Protein AF-A0A3P1V4Q9-F1 (afdb_monomer_lite)

Foldseek 3Di:
DFAAWEKEQEDDQVVQQCVAPVRGDDDLVCCQCVVQPPPCQPPVVQWDWALDPPDDGDQQHKYFYDDPQWGFKIFGWHDKDFDDCPDVSVVVRTGMITGTRSVRIDTAPTHHQVNCVVLPNDGPDNDMDIGHCVSVVVVVCVRPVGHD

Sequence (148 aa):
MEELEIRILPMSEDEFCGYIEPDCITNIKDMQEIFFMQDLKLKRNGKFKIKESHFRTAVGSLILFQYRKHLIASAIYDKTFKIDENSDDYKNGYKEYYLFKPDTIRIFSPISEEEFQQIKEVKFQQAKHKIDYNKLEAVEKIIKNEKY

Organism: NCBI:txid285729

pLDDT: mean 84.21, std 11.31, range [43.94, 95.94]

Structure (mmCIF, N/CA/C/O backbone):
data_AF-A0A3P1V4Q9-F1
#
_entry.id   AF-A0A3P1V4Q9-F1
#
loop_
_atom_site.group_PDB
_atom_site.id
_atom_site.type_symbol
_atom_site.label_atom_id
_atom_site.label_alt_id
_atom_site.label_comp_id
_atom_site.label_asym_id
_atom_site.label_entity_id
_atom_site.label_seq_id
_atom_site.pdbx_PDB_ins_code
_atom_site.Cartn_x
_atom_site.Cartn_y
_atom_site.Cartn_z
_atom_site.occupancy
_atom_site.B_iso_or_equiv
_atom_site.auth_seq_id
_atom_site.auth_comp_id
_atom_site.auth_asym_id
_atom_site.auth_atom_id
_atom_site.pdbx_PDB_model_num
ATOM 1 N N . MET A 1 1 ? 0.279 -23.009 7.900 1.00 51.78 1 MET A N 1
ATOM 2 C CA . MET A 1 1 ? -0.435 -21.908 7.222 1.00 51.78 1 MET A CA 1
ATOM 3 C C . MET A 1 1 ? 0.059 -20.630 7.852 1.00 51.78 1 MET A C 1
ATOM 5 O O . MET A 1 1 ? 0.089 -20.579 9.073 1.00 51.78 1 MET A O 1
ATOM 9 N N . GLU A 1 2 ? 0.527 -19.668 7.061 1.00 62.91 2 GLU A N 1
ATOM 10 C CA . GLU A 1 2 ? 0.788 -18.332 7.603 1.00 62.91 2 GLU A CA 1
ATOM 11 C C . GLU A 1 2 ? -0.557 -17.701 7.977 1.00 62.91 2 GLU A C 1
ATOM 13 O O . GLU A 1 2 ? -1.527 -17.820 7.227 1.00 62.91 2 GLU A O 1
ATOM 18 N N . GLU A 1 3 ? -0.639 -17.103 9.162 1.00 77.19 3 GLU A N 1
ATOM 19 C CA . GLU A 1 3 ? -1.858 -16.442 9.621 1.00 77.19 3 GLU A CA 1
ATOM 20 C C . GLU A 1 3 ? -2.056 -15.129 8.865 1.00 77.19 3 GLU A C 1
ATOM 22 O O . GLU A 1 3 ? -1.114 -14.352 8.685 1.00 77.19 3 GLU A O 1
ATOM 27 N N . LEU A 1 4 ? -3.295 -14.886 8.429 1.00 86.62 4 LEU A N 1
ATOM 28 C CA . LEU A 1 4 ? -3.676 -13.603 7.856 1.00 86.62 4 LEU A CA 1
ATOM 29 C C . LEU A 1 4 ? -3.443 -12.493 8.881 1.00 86.62 4 LEU A C 1
ATOM 31 O O . LEU A 1 4 ? -3.581 -12.689 10.087 1.00 86.62 4 LEU A O 1
ATOM 35 N N . GLU A 1 5 ? -3.098 -11.313 8.388 1.00 88.81 5 GLU A N 1
ATOM 36 C CA . GLU A 1 5 ? -2.820 -10.150 9.218 1.00 88.81 5 GLU A CA 1
ATOM 37 C C . GLU A 1 5 ? -3.242 -8.869 8.502 1.00 88.81 5 GLU A C 1
ATOM 39 O O . GLU A 1 5 ? -3.520 -8.854 7.299 1.00 88.81 5 GLU A O 1
ATOM 44 N N . ILE A 1 6 ? -3.327 -7.786 9.266 1.00 90.44 6 ILE A N 1
ATOM 45 C CA . ILE A 1 6 ? -3.521 -6.443 8.730 1.00 90.44 6 ILE A CA 1
ATOM 46 C C . ILE A 1 6 ? -2.216 -5.684 8.968 1.00 90.44 6 ILE A C 1
ATOM 48 O O . ILE A 1 6 ? -1.686 -5.694 10.082 1.00 90.44 6 ILE A O 1
ATOM 52 N N . ARG A 1 7 ? -1.666 -5.039 7.940 1.00 90.06 7 ARG A N 1
ATOM 53 C CA . ARG A 1 7 ? -0.414 -4.279 8.059 1.00 90.06 7 ARG A CA 1
ATOM 54 C C . ARG A 1 7 ? -0.580 -2.844 7.626 1.00 90.06 7 ARG A C 1
ATOM 56 O O . ARG A 1 7 ? -1.253 -2.570 6.642 1.00 90.06 7 ARG A O 1
ATOM 63 N N . ILE A 1 8 ? 0.112 -1.954 8.325 1.00 89.50 8 ILE A N 1
ATOM 64 C CA . ILE A 1 8 ? 0.280 -0.570 7.893 1.00 89.50 8 ILE A CA 1
ATOM 65 C C . ILE A 1 8 ? 1.598 -0.463 7.125 1.00 89.50 8 ILE A C 1
ATOM 67 O O . ILE A 1 8 ? 2.661 -0.781 7.666 1.00 89.50 8 ILE A O 1
ATOM 71 N N . LEU A 1 9 ? 1.515 -0.034 5.866 1.00 89.38 9 LEU A N 1
ATOM 72 C CA . LEU A 1 9 ? 2.651 0.288 5.012 1.00 89.38 9 LEU A CA 1
ATOM 73 C C . LEU A 1 9 ? 2.834 1.814 4.990 1.00 89.38 9 LEU A C 1
ATOM 75 O O . LEU A 1 9 ? 2.046 2.501 4.334 1.00 89.38 9 LEU A O 1
ATOM 79 N N . PRO A 1 10 ? 3.833 2.358 5.708 1.00 87.31 10 PRO A N 1
ATOM 80 C CA . PRO A 1 10 ? 4.168 3.769 5.611 1.00 87.31 10 PRO A CA 1
ATOM 81 C C . PRO A 1 10 ? 4.779 4.074 4.245 1.00 87.31 10 PRO A C 1
ATOM 83 O O . PRO A 1 10 ? 5.657 3.356 3.777 1.00 87.31 10 PRO A O 1
ATOM 86 N N . MET A 1 11 ? 4.301 5.148 3.630 1.00 85.69 11 MET A N 1
ATOM 87 C CA . MET A 1 11 ? 4.825 5.727 2.399 1.00 85.69 11 MET A CA 1
ATOM 88 C C . MET A 1 11 ? 5.441 7.082 2.737 1.00 85.69 11 MET A C 1
ATOM 90 O O . MET A 1 11 ? 4.793 7.913 3.384 1.00 85.69 11 MET A O 1
ATOM 94 N N . SER A 1 12 ? 6.686 7.309 2.322 1.00 76.94 12 SER A N 1
ATOM 95 C CA . SER A 1 12 ? 7.350 8.606 2.488 1.00 76.94 12 SER A CA 1
ATOM 96 C C . SER A 1 12 ? 7.150 9.496 1.258 1.00 76.94 12 SER A C 1
ATOM 98 O O . SER A 1 12 ? 7.037 8.997 0.146 1.00 76.94 12 SER A O 1
ATOM 100 N N . GLU A 1 13 ? 7.099 10.818 1.429 1.00 72.62 13 GLU A N 1
ATOM 101 C CA . GLU A 1 13 ? 6.988 11.745 0.286 1.00 72.62 13 GLU A CA 1
ATOM 102 C C . GLU A 1 13 ? 8.217 11.628 -0.636 1.00 72.62 13 GLU A C 1
ATOM 104 O O . GLU A 1 13 ? 8.082 11.560 -1.858 1.00 72.62 13 GLU A O 1
ATOM 109 N N . ASP A 1 14 ? 9.400 11.485 -0.034 1.00 69.38 14 ASP A N 1
ATOM 110 C CA . ASP A 1 14 ? 10.686 11.370 -0.727 1.00 69.38 14 ASP A CA 1
ATOM 111 C C . ASP A 1 14 ? 10.787 10.116 -1.612 1.00 69.38 14 ASP A C 1
ATOM 113 O O . ASP A 1 14 ? 11.447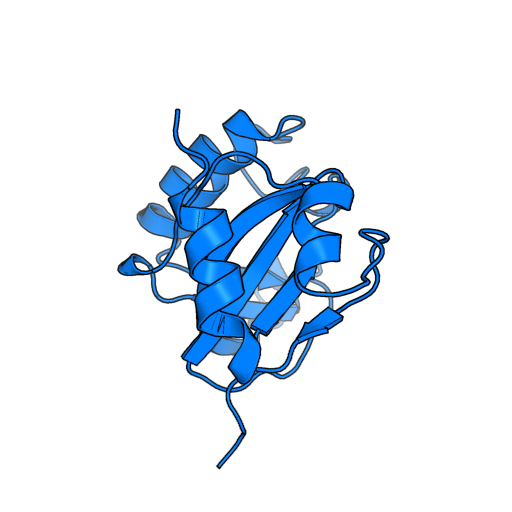 10.140 -2.649 1.00 69.38 14 ASP A O 1
ATOM 117 N N . GLU A 1 15 ? 10.131 9.010 -1.240 1.00 66.88 15 GLU A N 1
ATOM 118 C CA . GLU A 1 15 ? 10.098 7.798 -2.070 1.00 66.88 15 GLU A CA 1
ATOM 119 C C . GLU A 1 15 ? 9.188 7.934 -3.293 1.00 66.88 15 GLU A C 1
ATOM 121 O O . GLU A 1 15 ? 9.423 7.250 -4.291 1.00 66.88 15 GLU A O 1
ATOM 126 N N . PHE A 1 16 ? 8.168 8.793 -3.221 1.00 66.31 16 PHE A N 1
ATOM 127 C CA . PHE A 1 16 ? 7.200 8.998 -4.300 1.00 66.31 16 PHE A CA 1
ATOM 128 C C . PHE A 1 16 ? 7.598 10.116 -5.261 1.00 66.31 16 PHE A C 1
ATOM 130 O O . PHE A 1 16 ? 7.149 10.111 -6.408 1.00 66.31 16 PHE A O 1
ATOM 137 N N . CYS A 1 17 ? 8.487 11.017 -4.845 1.00 64.75 17 CYS A N 1
ATOM 138 C CA . CYS A 1 17 ? 9.139 11.943 -5.759 1.00 64.75 17 CYS A CA 1
ATOM 139 C C . CYS A 1 17 ? 10.069 11.189 -6.737 1.00 64.75 17 CYS A C 1
ATOM 141 O O . CYS A 1 17 ? 11.049 10.564 -6.333 1.00 64.75 17 CYS A O 1
ATOM 143 N N . GLY A 1 18 ? 9.745 11.218 -8.033 1.00 62.06 18 GLY A N 1
ATOM 144 C CA . GLY A 1 18 ? 10.421 10.474 -9.107 1.00 62.06 18 GLY A CA 1
ATOM 145 C C . GLY A 1 18 ? 9.851 9.073 -9.379 1.00 62.06 18 GLY A C 1
ATOM 146 O O . GLY A 1 18 ? 10.452 8.290 -10.116 1.00 62.06 18 GLY A O 1
ATOM 147 N N . TYR A 1 19 ? 8.711 8.723 -8.772 1.00 65.69 19 TYR A N 1
ATOM 148 C CA . TYR A 1 19 ? 8.069 7.411 -8.924 1.00 65.69 19 TYR A CA 1
ATOM 149 C C . TYR A 1 19 ? 6.845 7.411 -9.855 1.00 65.69 19 TYR A C 1
ATOM 151 O O . TYR A 1 19 ? 6.440 6.357 -10.363 1.00 65.69 19 TYR A O 1
ATOM 159 N N . ILE A 1 20 ? 6.259 8.588 -10.057 1.00 66.25 20 ILE A N 1
ATOM 160 C CA . ILE A 1 20 ? 4.957 8.850 -10.675 1.00 66.25 20 ILE A CA 1
ATOM 161 C C . ILE A 1 20 ? 5.032 10.137 -11.499 1.00 66.25 20 ILE A C 1
ATOM 163 O O . ILE A 1 20 ? 5.858 10.993 -11.214 1.00 66.25 20 ILE A O 1
ATOM 167 N N . GLU A 1 21 ? 4.153 10.284 -12.490 1.00 58.38 21 GLU A N 1
ATOM 168 C CA . GLU A 1 21 ? 3.956 11.546 -13.213 1.00 58.38 21 GLU A CA 1
ATOM 169 C C . GLU A 1 21 ? 2.639 12.208 -12.755 1.00 58.38 21 GLU A C 1
ATOM 171 O O . GLU A 1 21 ? 1.602 11.530 -12.776 1.00 58.38 21 GLU A O 1
ATOM 176 N N . PRO A 1 22 ? 2.629 13.506 -12.378 1.00 59.81 22 PRO A N 1
ATOM 177 C CA . PRO A 1 22 ? 3.783 14.409 -12.287 1.00 59.81 22 PRO A CA 1
ATOM 178 C C . PRO A 1 22 ? 4.747 14.017 -11.156 1.00 59.81 22 PRO A C 1
ATOM 180 O O . PRO A 1 22 ? 4.327 13.410 -10.174 1.00 59.81 22 PRO A O 1
ATOM 183 N N . ASP A 1 23 ? 6.020 14.405 -11.312 1.00 65.56 23 ASP A N 1
ATOM 184 C CA . ASP A 1 23 ? 7.183 13.899 -10.558 1.00 65.56 23 ASP A CA 1
ATOM 185 C C . ASP A 1 23 ? 7.029 13.863 -9.035 1.00 65.56 23 ASP A C 1
ATOM 187 O O . ASP A 1 23 ? 7.700 13.064 -8.395 1.00 65.56 23 ASP A O 1
ATOM 191 N N . CYS A 1 24 ? 6.167 14.686 -8.438 1.00 69.31 24 CYS A N 1
ATOM 192 C CA . CYS A 1 24 ? 5.886 14.655 -7.007 1.00 69.31 24 CYS A CA 1
ATOM 193 C C . CYS A 1 24 ? 4.392 14.864 -6.740 1.00 69.31 24 CYS A C 1
ATOM 195 O O . CYS A 1 24 ? 3.813 15.880 -7.130 1.00 69.31 24 CYS A O 1
ATOM 197 N N . ILE A 1 25 ? 3.792 13.951 -5.975 1.00 75.19 25 ILE A N 1
ATOM 198 C CA . ILE A 1 25 ? 2.477 14.146 -5.362 1.00 75.19 25 ILE A CA 1
ATOM 199 C C . ILE A 1 25 ? 2.671 14.552 -3.909 1.00 75.19 25 ILE A C 1
ATOM 201 O O . ILE A 1 25 ? 3.1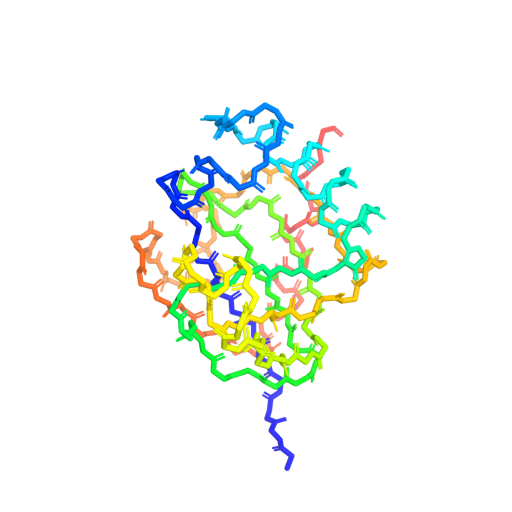66 13.776 -3.100 1.00 75.19 25 ILE A O 1
ATOM 205 N N . THR A 1 26 ? 2.214 15.746 -3.551 1.00 79.69 26 THR A N 1
ATOM 206 C CA . THR A 1 26 ? 2.401 16.297 -2.201 1.00 79.69 26 THR A CA 1
ATOM 207 C C . THR A 1 26 ? 1.128 16.281 -1.361 1.00 79.69 26 THR A C 1
ATOM 209 O O . THR A 1 26 ? 1.182 16.574 -0.171 1.00 79.69 26 THR A O 1
ATOM 212 N N . ASN A 1 27 ? -0.031 15.924 -1.921 1.00 88.00 27 ASN A N 1
ATOM 213 C CA . ASN A 1 27 ? -1.302 15.916 -1.195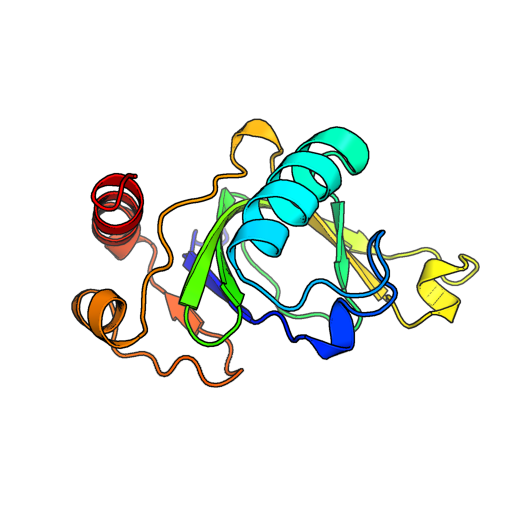 1.00 88.00 27 ASN A CA 1
ATOM 214 C C . ASN A 1 27 ? -2.002 14.549 -1.247 1.00 88.00 27 ASN A C 1
ATOM 216 O O . ASN A 1 27 ? -1.740 13.722 -2.118 1.00 88.00 27 ASN A O 1
ATOM 220 N N . ILE A 1 28 ? -2.882 14.310 -0.271 1.00 90.94 28 ILE A N 1
ATOM 221 C CA . ILE A 1 28 ? -3.561 13.020 -0.105 1.00 90.94 28 ILE A CA 1
ATOM 222 C C . ILE A 1 28 ? -4.518 12.732 -1.267 1.00 90.94 28 ILE A C 1
ATOM 224 O O . ILE A 1 28 ? -4.547 11.603 -1.748 1.00 90.94 28 ILE A O 1
ATOM 228 N N . LYS A 1 29 ? -5.260 13.738 -1.743 1.00 91.62 29 LYS A N 1
ATOM 229 C CA . LYS A 1 29 ? -6.245 13.564 -2.816 1.00 91.62 29 LYS A CA 1
ATOM 230 C C . LYS A 1 29 ? -5.587 13.058 -4.097 1.00 91.62 29 LYS A C 1
ATOM 232 O O . LYS A 1 29 ? -6.014 12.049 -4.647 1.00 91.62 29 LYS A O 1
ATOM 237 N N . ASP A 1 30 ? -4.509 13.701 -4.526 1.00 89.75 30 ASP A N 1
ATOM 238 C CA . ASP A 1 30 ? -3.762 13.284 -5.710 1.00 89.75 30 ASP A CA 1
ATOM 239 C C . ASP A 1 30 ? -3.126 11.907 -5.490 1.00 89.75 30 ASP A C 1
ATOM 241 O O . ASP A 1 30 ? -3.136 11.071 -6.390 1.00 89.75 30 ASP A O 1
ATOM 245 N N . MET A 1 31 ? -2.647 11.607 -4.277 1.00 90.81 31 MET A N 1
ATOM 246 C CA . MET A 1 31 ? -2.101 10.280 -3.967 1.00 90.81 31 MET A CA 1
ATOM 247 C C . MET A 1 31 ? -3.174 9.197 -4.135 1.00 90.81 31 MET A C 1
ATOM 249 O O . MET A 1 31 ? -2.921 8.126 -4.683 1.00 90.81 31 MET A O 1
ATOM 253 N N . GLN A 1 32 ? -4.400 9.484 -3.717 1.00 93.25 32 GLN A N 1
ATOM 254 C CA . GLN A 1 32 ? -5.537 8.590 -3.882 1.00 93.25 32 GLN A CA 1
ATOM 255 C C . GLN A 1 32 ? -5.971 8.462 -5.348 1.00 93.25 32 GLN A C 1
ATOM 257 O O . GLN A 1 32 ? -6.060 7.352 -5.874 1.00 93.25 32 GLN A O 1
ATOM 262 N N . GLU A 1 33 ? -6.237 9.576 -6.023 1.00 92.00 33 GLU A N 1
ATOM 263 C CA . GLU A 1 33 ? -6.819 9.58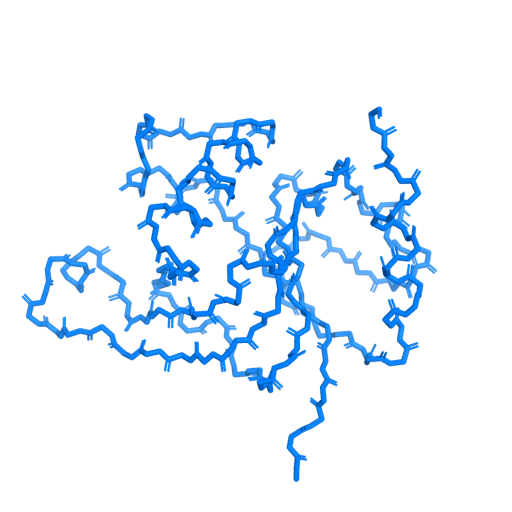0 -7.367 1.00 92.00 33 GLU A CA 1
ATOM 264 C C . GLU A 1 33 ? -5.793 9.221 -8.448 1.00 92.00 33 GLU A C 1
ATOM 266 O O . GLU A 1 33 ? -6.059 8.372 -9.299 1.00 92.00 33 GLU A O 1
ATOM 271 N N . ILE A 1 34 ? -4.606 9.822 -8.412 1.00 90.12 34 ILE A N 1
ATOM 272 C CA . ILE A 1 34 ? -3.574 9.626 -9.433 1.00 90.12 34 ILE A CA 1
ATOM 273 C C . ILE A 1 34 ? -2.784 8.356 -9.129 1.00 90.12 34 ILE A C 1
ATOM 275 O O . ILE A 1 34 ? -2.728 7.455 -9.966 1.00 90.12 34 ILE A O 1
ATOM 279 N N . PHE A 1 35 ? -2.201 8.232 -7.934 1.00 90.81 35 PHE A N 1
ATOM 280 C CA . PHE A 1 35 ? -1.350 7.077 -7.657 1.00 90.81 35 PHE A CA 1
ATOM 281 C C . PHE A 1 35 ? -2.157 5.796 -7.424 1.00 90.81 35 PHE A C 1
ATOM 283 O O . PHE A 1 35 ? -1.986 4.839 -8.174 1.00 90.81 35 PHE A O 1
ATOM 290 N N . PHE A 1 36 ? -3.055 5.736 -6.437 1.00 93.31 36 PHE A N 1
ATOM 291 C CA . PHE A 1 36 ? -3.754 4.477 -6.144 1.00 93.31 36 PHE A CA 1
ATOM 292 C C . PHE A 1 36 ? -4.718 4.059 -7.254 1.00 93.31 36 PHE A C 1
ATOM 294 O O . PHE A 1 36 ? -4.718 2.892 -7.660 1.00 93.31 36 PHE A O 1
ATOM 301 N N . MET A 1 37 ? -5.538 4.989 -7.748 1.00 93.31 37 MET A N 1
ATOM 302 C CA . MET A 1 37 ? -6.613 4.650 -8.680 1.00 93.31 37 MET A CA 1
ATOM 303 C C . MET A 1 37 ? -6.168 4.624 -10.140 1.00 93.31 37 MET A C 1
ATOM 305 O O . MET A 1 37 ? -6.540 3.687 -10.841 1.00 93.31 37 MET A O 1
ATOM 309 N N . GLN A 1 38 ? -5.381 5.589 -10.620 1.00 91.81 38 GLN A N 1
ATOM 310 C CA . GLN A 1 38 ? -4.952 5.592 -12.024 1.00 91.81 38 GLN A CA 1
ATOM 311 C C . GLN A 1 38 ? -3.674 4.778 -12.243 1.00 91.81 38 GLN A C 1
ATOM 313 O O . GLN A 1 38 ? -3.620 3.962 -13.162 1.00 91.81 38 GLN A O 1
ATOM 318 N N . ASP A 1 39 ? -2.646 4.962 -11.417 1.00 90.56 39 ASP A N 1
ATOM 319 C CA . ASP A 1 39 ? -1.349 4.332 -11.653 1.00 90.56 39 ASP A CA 1
ATOM 320 C C . ASP A 1 39 ? -1.290 2.896 -11.113 1.00 90.56 39 ASP A C 1
ATOM 322 O O . ASP A 1 39 ? -1.249 1.938 -11.885 1.00 90.56 39 ASP A O 1
ATOM 326 N N . LEU A 1 40 ? -1.354 2.713 -9.795 1.00 92.75 40 LEU A N 1
ATOM 327 C CA . LEU A 1 40 ? -1.196 1.415 -9.149 1.00 92.75 40 LEU A CA 1
ATOM 328 C C . LEU A 1 40 ? -2.273 0.423 -9.595 1.00 92.75 40 LEU A C 1
ATOM 330 O O . LEU A 1 40 ? -1.946 -0.709 -9.953 1.00 92.75 40 LEU A O 1
ATOM 334 N N . LYS A 1 41 ? -3.546 0.834 -9.601 1.00 93.94 41 LYS A N 1
ATOM 335 C CA . LYS A 1 41 ? -4.664 -0.038 -9.977 1.00 93.94 41 LYS A CA 1
ATOM 336 C C . LYS A 1 41 ? -4.751 -0.298 -11.479 1.00 93.94 41 LYS A C 1
ATOM 338 O O . LYS A 1 41 ? -4.806 -1.464 -11.860 1.00 93.94 41 LYS A O 1
ATOM 343 N N . LEU A 1 42 ? -4.773 0.740 -12.321 1.00 91.38 42 LEU A N 1
ATOM 344 C CA . LEU A 1 42 ? -5.043 0.573 -13.758 1.00 91.38 42 LEU A CA 1
ATOM 345 C C . LEU A 1 42 ? -3.769 0.361 -14.583 1.00 91.38 42 LEU A C 1
ATOM 347 O O . LEU A 1 42 ? -3.705 -0.598 -15.346 1.00 91.38 42 LEU A O 1
ATOM 351 N N . LYS A 1 43 ? -2.750 1.220 -14.438 1.00 90.75 43 LYS A N 1
ATOM 352 C CA . LYS A 1 43 ? -1.532 1.146 -15.269 1.00 90.75 43 LYS A CA 1
ATOM 353 C C . LYS A 1 43 ? -0.604 0.005 -14.851 1.00 90.75 43 LYS A C 1
ATOM 355 O O . LYS A 1 43 ? -0.123 -0.752 -15.690 1.00 90.75 43 LYS A O 1
ATOM 360 N N . ARG A 1 44 ? -0.346 -0.133 -13.549 1.00 90.00 44 ARG A N 1
ATOM 361 C CA . ARG A 1 44 ? 0.623 -1.099 -12.995 1.00 90.00 44 ARG A CA 1
ATOM 362 C C . ARG A 1 44 ? 0.013 -2.441 -12.632 1.00 90.00 44 ARG A C 1
ATOM 364 O O . ARG A 1 44 ? 0.756 -3.363 -12.291 1.00 90.00 44 ARG A O 1
ATOM 371 N N . ASN A 1 45 ? -1.312 -2.554 -12.694 1.00 93.81 45 ASN A N 1
ATOM 372 C CA . ASN A 1 45 ? -2.053 -3.763 -12.354 1.00 93.81 45 ASN A CA 1
ATOM 373 C C . ASN A 1 45 ? -1.634 -4.333 -10.983 1.00 93.81 45 ASN A C 1
ATOM 375 O O . ASN A 1 45 ? -1.304 -5.512 -10.852 1.00 93.81 45 ASN A O 1
ATOM 379 N N . GLY A 1 46 ? -1.571 -3.458 -9.976 1.00 93.06 46 GLY A N 1
ATOM 380 C CA . GLY A 1 46 ? -1.255 -3.783 -8.587 1.00 93.06 46 GLY A CA 1
ATOM 381 C C . GLY A 1 46 ? 0.231 -3.910 -8.246 1.00 93.06 46 GLY A C 1
ATOM 382 O O . GLY A 1 46 ? 0.545 -4.230 -7.102 1.00 93.06 46 GLY A O 1
ATOM 383 N N . LYS A 1 47 ? 1.153 -3.681 -9.192 1.00 92.50 47 LYS A N 1
ATOM 384 C CA . LYS A 1 47 ? 2.603 -3.767 -8.945 1.00 92.50 47 LYS A CA 1
ATOM 385 C C . LYS A 1 47 ? 3.132 -2.504 -8.262 1.00 92.50 47 LYS A C 1
ATOM 387 O O . LYS A 1 47 ? 3.326 -1.471 -8.903 1.00 92.50 47 LYS A O 1
ATOM 392 N N . PHE A 1 48 ? 3.418 -2.618 -6.974 1.00 90.50 48 PHE A N 1
A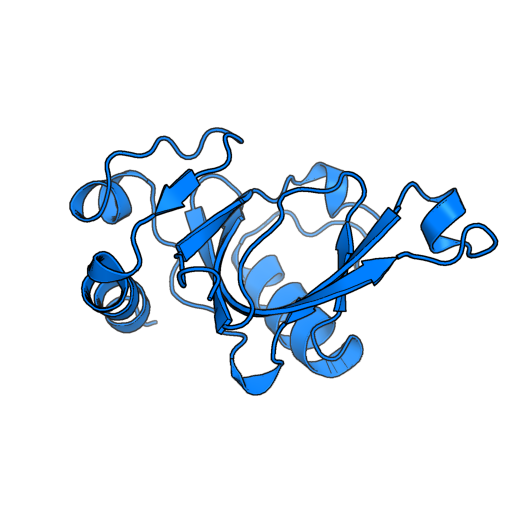TOM 393 C CA . PHE A 1 48 ? 4.014 -1.577 -6.144 1.00 90.50 48 PHE A CA 1
ATOM 394 C C . PHE A 1 48 ? 5.518 -1.835 -5.982 1.00 90.50 48 PHE A C 1
ATOM 396 O O . PHE A 1 48 ? 5.907 -2.932 -5.590 1.00 90.50 48 PHE A O 1
ATOM 403 N N . LYS A 1 49 ? 6.371 -0.850 -6.288 1.00 87.88 49 LYS A N 1
ATOM 404 C CA . LYS A 1 49 ? 7.843 -0.976 -6.245 1.00 87.88 49 LYS A CA 1
ATOM 405 C C . LYS A 1 49 ? 8.376 -0.576 -4.879 1.00 87.88 49 LYS A C 1
ATOM 407 O O . LYS A 1 49 ? 7.876 0.366 -4.278 1.00 87.88 49 LYS A O 1
ATOM 412 N N . ILE A 1 50 ? 9.394 -1.293 -4.417 1.00 85.06 50 ILE A N 1
ATOM 413 C CA . ILE A 1 50 ? 9.912 -1.187 -3.056 1.00 85.06 50 ILE A CA 1
ATOM 414 C C . ILE A 1 50 ? 11.435 -1.143 -3.074 1.00 85.06 50 ILE A C 1
ATOM 416 O O . ILE A 1 50 ? 12.074 -2.003 -3.686 1.00 85.06 50 ILE A O 1
ATOM 420 N N . LYS A 1 51 ? 12.007 -0.138 -2.403 1.00 81.25 51 LYS A N 1
ATOM 421 C CA . LYS A 1 51 ? 13.461 0.040 -2.264 1.00 81.25 51 LYS A CA 1
ATOM 422 C C . LYS A 1 51 ? 14.047 -0.825 -1.151 1.00 81.25 51 LYS A C 1
ATOM 424 O O . LYS A 1 51 ? 15.088 -1.444 -1.340 1.00 81.25 51 LYS A O 1
ATOM 429 N N . GLU A 1 52 ? 13.340 -0.962 -0.034 1.00 72.94 52 GLU A N 1
ATOM 430 C CA . GLU A 1 52 ? 13.756 -1.804 1.089 1.00 72.94 52 GLU A CA 1
ATOM 431 C C . GLU A 1 52 ? 12.688 -2.845 1.392 1.00 72.94 52 GLU A C 1
ATOM 433 O O . GLU A 1 52 ? 11.528 -2.488 1.531 1.00 72.94 52 GLU A O 1
ATOM 438 N N . SER A 1 53 ? 13.047 -4.126 1.537 1.00 65.19 53 SER A N 1
ATOM 439 C CA . SER A 1 53 ? 12.058 -5.175 1.834 1.00 65.19 53 SER A CA 1
ATOM 440 C C . SER A 1 53 ? 11.274 -4.821 3.106 1.00 65.19 53 SER A C 1
ATOM 442 O O . SER A 1 53 ? 11.781 -4.904 4.231 1.00 65.19 53 SER A O 1
ATOM 444 N N . HIS A 1 54 ? 10.039 -4.335 2.938 1.00 62.75 54 HIS A N 1
ATOM 445 C CA . HIS A 1 54 ? 9.335 -3.692 4.040 1.00 62.75 54 HIS A CA 1
ATOM 446 C C . HIS A 1 54 ? 8.781 -4.731 5.020 1.00 62.75 54 HIS A C 1
ATOM 448 O O . HIS A 1 54 ? 8.753 -4.440 6.216 1.00 62.75 54 HIS A O 1
ATOM 454 N N . PHE A 1 55 ? 8.406 -5.936 4.571 1.00 66.62 55 PHE A N 1
ATOM 455 C CA . PHE A 1 55 ? 7.973 -7.055 5.414 1.00 66.62 55 PHE A CA 1
ATOM 456 C C . PHE A 1 55 ? 7.617 -8.317 4.608 1.00 66.62 55 PHE A C 1
ATOM 458 O O . PHE A 1 55 ? 7.139 -8.239 3.482 1.00 66.62 55 PHE A O 1
ATOM 465 N N . ARG A 1 56 ? 7.725 -9.490 5.247 1.00 72.06 56 ARG A N 1
ATOM 466 C CA . ARG A 1 56 ? 7.039 -10.717 4.808 1.00 72.06 56 ARG A CA 1
ATOM 467 C C . ARG A 1 56 ? 5.639 -10.733 5.417 1.00 72.06 56 ARG A C 1
ATOM 469 O O . ARG A 1 56 ? 5.524 -10.620 6.638 1.00 72.06 56 ARG A O 1
ATOM 476 N N . THR A 1 57 ? 4.608 -10.816 4.582 1.00 81.25 57 THR A N 1
ATOM 477 C CA . THR A 1 57 ? 3.198 -10.902 4.992 1.00 81.25 57 THR A CA 1
ATOM 478 C C . THR A 1 57 ? 2.530 -12.064 4.273 1.00 81.25 57 THR A C 1
ATOM 480 O O . THR A 1 57 ? 2.893 -12.375 3.136 1.00 81.25 57 THR A O 1
ATOM 483 N N . ALA A 1 58 ? 1.548 -12.681 4.925 1.00 87.88 58 ALA A N 1
ATOM 484 C CA . ALA A 1 58 ? 0.795 -13.781 4.340 1.00 87.88 58 ALA A CA 1
ATOM 485 C C . ALA A 1 58 ? -0.024 -13.315 3.125 1.00 87.88 58 ALA A C 1
ATOM 487 O O . ALA A 1 58 ? -0.627 -12.235 3.145 1.00 87.88 58 ALA A O 1
ATOM 488 N N . VAL A 1 59 ? -0.101 -14.144 2.085 1.00 91.62 59 VAL A N 1
ATOM 489 C CA . VAL A 1 59 ? -1.017 -13.939 0.949 1.00 91.62 59 VAL A CA 1
ATOM 490 C C . VAL A 1 59 ? -2.453 -13.808 1.459 1.00 91.62 59 V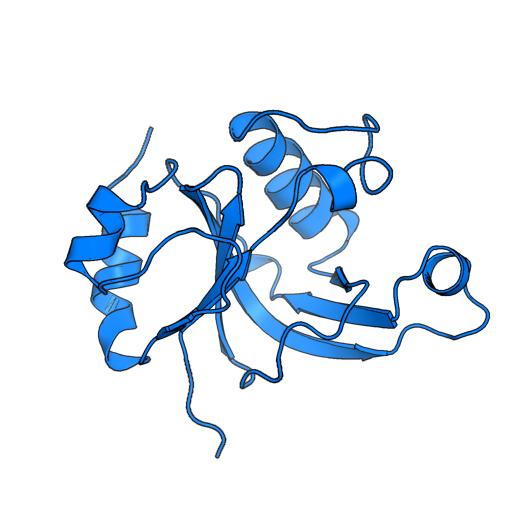AL A C 1
ATOM 492 O O . VAL A 1 59 ? -2.900 -14.618 2.265 1.00 91.62 59 VAL A O 1
ATOM 495 N N . GLY A 1 60 ? -3.181 -12.791 0.997 1.00 92.19 60 GLY A N 1
ATOM 496 C CA . GLY A 1 60 ? -4.532 -12.473 1.471 1.00 92.19 60 GLY A CA 1
ATOM 497 C C . GLY A 1 60 ? -4.586 -11.458 2.617 1.00 92.19 60 GLY A C 1
ATOM 498 O O . GLY A 1 60 ? -5.679 -11.039 2.995 1.00 92.19 60 GLY A O 1
ATOM 499 N N . SER A 1 61 ? -3.437 -11.035 3.156 1.00 92.69 61 SER A N 1
ATOM 500 C CA . SER A 1 61 ? -3.373 -9.998 4.194 1.00 92.69 61 SER A CA 1
ATOM 501 C C . SER A 1 61 ? -3.885 -8.652 3.679 1.00 92.69 61 SER A C 1
ATOM 503 O O . SER A 1 61 ? -3.660 -8.292 2.518 1.00 92.69 61 SER A O 1
ATOM 505 N N . LEU A 1 62 ? -4.536 -7.889 4.558 1.00 94.00 62 LEU A N 1
ATOM 506 C CA . LEU A 1 62 ? -4.982 -6.529 4.259 1.00 94.00 62 LEU A CA 1
ATOM 507 C C . LEU A 1 62 ? -3.836 -5.554 4.517 1.00 94.00 62 LEU A C 1
ATOM 509 O O . LEU A 1 62 ? -3.320 -5.469 5.630 1.00 94.00 62 LEU A O 1
ATOM 513 N N . ILE A 1 63 ? -3.466 -4.782 3.505 1.00 93.81 63 ILE A N 1
ATOM 514 C CA . ILE A 1 63 ? -2.480 -3.714 3.631 1.00 93.81 63 ILE A CA 1
ATOM 515 C C . ILE A 1 63 ? -3.208 -2.378 3.651 1.00 93.81 63 ILE A C 1
ATOM 517 O O . ILE A 1 63 ? -4.030 -2.103 2.780 1.00 93.81 63 ILE A O 1
ATOM 521 N N . LEU A 1 64 ? -2.904 -1.567 4.658 1.00 94.12 64 LEU A N 1
ATOM 522 C CA . LEU A 1 64 ? -3.348 -0.192 4.834 1.00 94.12 64 LEU A CA 1
ATOM 523 C C . LEU A 1 64 ? -2.177 0.724 4.492 1.00 94.12 64 LEU A C 1
ATOM 525 O O . LEU A 1 64 ? -1.088 0.569 5.043 1.00 94.12 64 LEU A O 1
ATOM 529 N N . PHE A 1 65 ? -2.387 1.671 3.591 1.00 92.62 65 PHE A N 1
ATOM 530 C CA . PHE A 1 65 ? -1.341 2.586 3.151 1.00 92.62 65 PHE A CA 1
ATOM 531 C C . PHE A 1 65 ? -1.397 3.866 3.974 1.00 92.62 65 PHE A C 1
ATOM 533 O O . PHE A 1 65 ? -2.422 4.553 3.983 1.00 92.62 65 PHE A O 1
ATOM 540 N N . GLN A 1 66 ? -0.297 4.175 4.660 1.00 91.31 66 GLN A N 1
ATOM 541 C CA . GLN A 1 66 ? -0.162 5.382 5.463 1.00 91.31 66 GLN A CA 1
ATOM 542 C C . GLN A 1 66 ? 0.613 6.447 4.687 1.00 91.31 66 GLN A C 1
ATOM 544 O O . GLN A 1 66 ? 1.755 6.222 4.298 1.00 91.31 66 GLN A O 1
ATOM 549 N N . TYR A 1 67 ? 0.032 7.636 4.555 1.00 89.81 67 TYR A N 1
ATOM 550 C CA . TYR A 1 67 ? 0.659 8.807 3.953 1.00 89.81 67 TYR A CA 1
ATOM 551 C C . TYR A 1 67 ? 0.319 10.057 4.766 1.00 89.81 67 TYR A C 1
ATOM 553 O O . TYR A 1 67 ? -0.821 10.228 5.190 1.00 89.81 67 TYR A O 1
ATOM 561 N N . ARG A 1 68 ? 1.306 10.924 5.035 1.00 88.00 68 ARG A N 1
ATOM 562 C CA . ARG A 1 68 ? 1.129 12.165 5.824 1.00 88.00 68 ARG A CA 1
ATOM 563 C C . ARG A 1 68 ? 0.336 11.974 7.131 1.00 88.00 68 ARG A C 1
ATOM 565 O O . ARG A 1 68 ? -0.550 12.763 7.443 1.00 88.00 68 ARG A O 1
ATOM 572 N N . LYS A 1 69 ? 0.663 10.925 7.896 1.00 88.31 69 LYS A N 1
ATOM 573 C CA . LYS A 1 69 ? -0.016 10.535 9.153 1.00 88.31 69 LYS A CA 1
ATOM 574 C C . LYS A 1 69 ? -1.517 10.234 9.007 1.00 88.31 69 LYS A C 1
ATOM 576 O O . LYS A 1 69 ? -2.267 10.401 9.960 1.00 88.31 69 LYS A O 1
ATOM 581 N N . HIS A 1 70 ? -1.943 9.790 7.831 1.00 91.75 70 HIS A N 1
ATOM 582 C CA . HIS A 1 70 ? -3.292 9.291 7.600 1.00 91.75 70 HIS A CA 1
ATOM 583 C C . HIS A 1 70 ? -3.223 7.933 6.916 1.00 91.75 70 HIS A C 1
ATOM 585 O O . HIS A 1 70 ? -2.305 7.684 6.134 1.00 91.75 70 HIS A O 1
ATOM 591 N N . LEU A 1 71 ? -4.202 7.072 7.164 1.00 93.12 71 LEU A N 1
ATOM 592 C CA . LEU A 1 71 ? -4.474 5.939 6.288 1.00 93.12 71 LEU A CA 1
ATOM 593 C C . LEU A 1 71 ? -5.333 6.435 5.133 1.00 93.12 71 LEU A C 1
ATOM 595 O O . LEU A 1 71 ? -6.348 7.085 5.360 1.00 93.12 71 LEU A O 1
ATOM 599 N N . ILE A 1 72 ? -4.916 6.149 3.904 1.00 94.06 72 ILE A N 1
ATOM 600 C CA . ILE A 1 72 ? -5.526 6.762 2.713 1.00 94.06 72 ILE A CA 1
ATOM 601 C C . ILE A 1 72 ? -6.008 5.740 1.684 1.00 94.06 72 ILE A C 1
ATOM 603 O O . ILE A 1 72 ? -6.798 6.061 0.798 1.00 94.06 72 ILE A O 1
ATOM 607 N N . ALA A 1 73 ? -5.524 4.506 1.767 1.00 95.44 73 ALA A N 1
ATOM 608 C CA . ALA A 1 73 ? -5.908 3.447 0.853 1.00 95.44 73 ALA A CA 1
ATOM 609 C C . ALA A 1 73 ? -5.722 2.077 1.499 1.00 95.44 73 ALA A C 1
ATOM 611 O O . ALA A 1 73 ? -5.051 1.931 2.527 1.00 95.44 73 ALA A O 1
ATOM 612 N N . SER A 1 74 ? -6.297 1.056 0.872 1.00 95.94 74 SER A N 1
ATOM 613 C CA . SER A 1 74 ? -6.084 -0.337 1.237 1.00 95.94 74 SER A CA 1
ATOM 614 C C . SER A 1 74 ? -6.065 -1.257 0.025 1.00 95.94 74 SER A C 1
ATOM 616 O O . SER A 1 74 ? -6.589 -0.922 -1.040 1.00 95.94 74 SER A O 1
ATOM 618 N N . ALA A 1 75 ? -5.428 -2.418 0.183 1.00 95.69 75 ALA A N 1
ATOM 619 C CA . ALA A 1 75 ? -5.415 -3.477 -0.817 1.00 95.69 75 ALA A CA 1
ATOM 620 C C . ALA A 1 75 ? -5.134 -4.845 -0.184 1.00 95.69 75 ALA A C 1
ATOM 622 O O . ALA A 1 75 ? -4.530 -4.938 0.885 1.00 95.69 75 ALA A O 1
ATOM 623 N N . ILE A 1 76 ? -5.530 -5.917 -0.869 1.00 95.31 76 ILE A N 1
ATOM 624 C CA . ILE A 1 76 ? -5.170 -7.283 -0.492 1.00 95.31 76 ILE A CA 1
ATOM 625 C C . ILE A 1 76 ? -3.842 -7.656 -1.145 1.00 95.31 76 ILE A C 1
ATOM 627 O O . ILE A 1 76 ? -3.692 -7.589 -2.369 1.00 95.31 76 ILE A O 1
ATOM 631 N N . TYR A 1 77 ? -2.888 -8.068 -0.316 1.00 94.50 77 TYR A N 1
ATOM 632 C CA . TYR A 1 77 ? -1.586 -8.554 -0.755 1.00 94.50 77 TYR A CA 1
ATOM 633 C C . TYR A 1 77 ? -1.700 -9.933 -1.417 1.00 94.50 77 TYR A C 1
ATOM 635 O O . TYR A 1 77 ? -2.354 -10.835 -0.890 1.00 94.50 77 TYR A O 1
ATOM 643 N N . ASP A 1 78 ? -1.049 -10.093 -2.569 1.00 93.88 78 ASP A N 1
ATOM 644 C CA . ASP A 1 78 ? -1.030 -11.336 -3.344 1.00 93.88 78 ASP A CA 1
ATOM 645 C C . ASP A 1 78 ? 0.332 -12.033 -3.277 1.00 93.88 78 ASP A C 1
ATOM 647 O O . ASP A 1 78 ? 0.404 -13.211 -2.949 1.00 93.88 78 ASP A O 1
ATOM 651 N N . LYS A 1 79 ? 1.426 -11.325 -3.581 1.00 91.69 79 LYS A N 1
ATOM 652 C CA . LYS A 1 79 ? 2.782 -11.902 -3.601 1.00 91.69 79 LYS A CA 1
ATOM 653 C C . LYS A 1 79 ? 3.869 -10.842 -3.715 1.00 91.69 79 LYS A C 1
ATOM 655 O O . LYS A 1 79 ? 3.593 -9.704 -4.077 1.00 91.69 79 LYS A O 1
ATOM 660 N N . THR A 1 80 ? 5.114 -11.265 -3.519 1.00 90.81 80 THR A N 1
ATOM 661 C CA . THR A 1 80 ? 6.312 -10.456 -3.769 1.00 90.81 80 THR A CA 1
ATOM 662 C C . THR A 1 80 ? 7.137 -11.052 -4.900 1.00 90.81 80 THR A C 1
ATOM 664 O O . THR A 1 80 ? 7.292 -12.269 -4.997 1.00 90.81 80 THR A O 1
ATOM 667 N N . PHE A 1 81 ? 7.701 -10.184 -5.734 1.00 89.06 81 PHE A N 1
ATOM 668 C CA . PHE A 1 81 ? 8.675 -10.539 -6.759 1.00 89.06 81 PHE A CA 1
ATOM 669 C C . PHE A 1 81 ? 9.973 -9.783 -6.538 1.00 89.06 81 PHE A C 1
ATOM 671 O O . PHE A 1 81 ? 9.949 -8.608 -6.182 1.00 89.06 81 PHE A O 1
ATOM 678 N N . LYS A 1 82 ? 11.102 -10.428 -6.823 1.00 89.44 82 LYS A N 1
ATOM 679 C CA . LYS A 1 82 ? 12.378 -9.722 -6.932 1.00 89.44 82 LYS A CA 1
ATOM 680 C C . LYS A 1 82 ? 12.449 -8.980 -8.260 1.00 89.44 82 LYS A C 1
ATOM 682 O O . LYS A 1 82 ? 11.958 -9.473 -9.277 1.00 89.44 82 LYS A O 1
ATOM 687 N N . ILE A 1 83 ? 13.059 -7.806 -8.227 1.00 88.56 83 ILE A N 1
ATOM 688 C CA . ILE A 1 83 ? 13.376 -7.024 -9.418 1.00 88.56 83 ILE A CA 1
ATOM 689 C C . ILE A 1 83 ? 14.650 -7.595 -10.043 1.00 88.56 83 ILE A C 1
ATOM 691 O O . ILE A 1 83 ? 15.564 -7.992 -9.325 1.00 88.56 83 ILE A O 1
ATOM 695 N N . ASP A 1 84 ? 14.695 -7.658 -11.375 1.00 89.88 84 ASP A N 1
ATOM 696 C CA . ASP A 1 84 ? 15.900 -8.043 -12.114 1.00 89.88 84 ASP A CA 1
ATOM 697 C C . ASP A 1 84 ? 17.026 -7.042 -11.833 1.00 89.88 84 ASP A C 1
ATOM 699 O O . ASP A 1 84 ? 16.853 -5.838 -12.039 1.00 89.88 84 ASP A O 1
ATOM 703 N N . GLU A 1 85 ? 18.179 -7.546 -11.396 1.00 90.00 85 GLU A N 1
ATOM 704 C CA . GLU A 1 85 ? 19.355 -6.750 -11.039 1.00 90.00 85 GLU A CA 1
ATOM 705 C C . GLU A 1 85 ? 19.899 -5.912 -12.208 1.00 90.00 85 GLU A C 1
ATOM 707 O O . GLU A 1 85 ? 20.561 -4.898 -11.989 1.00 90.00 85 GLU A O 1
ATOM 712 N N . ASN A 1 86 ? 19.578 -6.284 -13.451 1.00 92.06 86 ASN A N 1
ATOM 713 C CA . ASN A 1 86 ? 19.987 -5.544 -14.647 1.00 92.06 86 ASN A CA 1
ATOM 714 C C . ASN A 1 86 ? 18.996 -4.445 -15.065 1.00 92.06 86 ASN A C 1
ATOM 716 O O . ASN A 1 86 ? 19.306 -3.641 -15.950 1.00 92.06 86 ASN A O 1
ATOM 720 N N . SER A 1 87 ? 17.807 -4.401 -14.459 1.00 89.00 87 SER A N 1
ATOM 721 C CA . SER A 1 87 ? 16.765 -3.434 -14.813 1.00 89.00 87 SER A CA 1
ATOM 722 C C . SER A 1 87 ? 17.083 -2.020 -14.323 1.00 89.00 87 SER A C 1
ATOM 724 O O . SER A 1 87 ? 17.783 -1.821 -13.328 1.00 89.00 87 SER A O 1
ATOM 726 N N . ASP A 1 88 ? 16.514 -1.015 -14.989 1.00 86.88 88 ASP A N 1
ATOM 727 C CA . ASP A 1 88 ? 16.654 0.380 -14.556 1.00 86.88 88 ASP A CA 1
ATOM 728 C C . ASP A 1 88 ? 15.998 0.627 -13.192 1.00 86.88 88 ASP A C 1
ATOM 730 O O . ASP A 1 88 ? 16.500 1.412 -12.393 1.00 86.88 88 ASP A O 1
ATOM 734 N N . ASP A 1 89 ? 14.944 -0.122 -12.867 1.00 86.25 89 ASP A N 1
ATOM 735 C CA . ASP A 1 89 ? 14.333 -0.101 -11.539 1.00 86.25 89 ASP A CA 1
ATOM 736 C C . ASP A 1 89 ? 15.323 -0.519 -10.446 1.00 86.25 89 ASP A C 1
ATOM 738 O O . ASP A 1 89 ? 15.404 0.134 -9.404 1.00 86.25 89 ASP A O 1
ATOM 742 N N . TYR A 1 90 ? 16.140 -1.543 -10.702 1.00 87.00 90 TYR A N 1
ATOM 743 C CA . TYR A 1 90 ? 17.177 -1.955 -9.760 1.00 87.00 90 TYR A CA 1
ATOM 744 C C . TYR A 1 90 ? 18.291 -0.920 -9.610 1.00 87.00 90 TYR A C 1
ATOM 746 O O . TYR A 1 90 ? 18.744 -0.660 -8.490 1.00 87.00 90 TYR A O 1
ATOM 754 N N . LYS A 1 91 ? 18.693 -0.276 -10.713 1.00 85.75 91 LYS A N 1
ATOM 755 C CA . LYS A 1 91 ? 19.662 0.836 -10.698 1.00 85.75 91 LYS A CA 1
ATOM 756 C C . LYS A 1 91 ? 19.136 2.045 -9.919 1.00 85.75 91 LYS A C 1
ATOM 758 O O . LYS A 1 91 ? 19.910 2.702 -9.232 1.00 85.75 91 LYS A O 1
ATOM 763 N N . ASN A 1 92 ? 17.823 2.275 -9.948 1.00 83.06 92 ASN A N 1
ATOM 764 C CA . ASN A 1 92 ? 17.127 3.308 -9.173 1.00 83.06 92 ASN A CA 1
ATOM 765 C C . ASN A 1 92 ? 16.865 2.909 -7.705 1.00 83.06 92 ASN A C 1
ATOM 767 O O . ASN A 1 92 ? 16.154 3.606 -6.976 1.00 83.06 92 ASN A O 1
ATOM 771 N N . GLY A 1 93 ? 17.441 1.790 -7.256 1.00 85.56 93 GLY A N 1
ATOM 772 C CA . GLY A 1 93 ? 17.417 1.343 -5.867 1.00 85.56 93 GLY A CA 1
ATOM 773 C C . GLY A 1 93 ? 16.239 0.442 -5.500 1.00 85.56 93 GLY A C 1
ATOM 774 O O . GLY A 1 93 ? 16.187 -0.019 -4.363 1.00 85.56 93 GLY A O 1
ATOM 775 N N . TYR A 1 94 ? 15.319 0.143 -6.421 1.00 86.44 94 TYR A N 1
ATOM 776 C CA . TYR A 1 94 ? 14.210 -0.771 -6.145 1.00 86.44 94 TYR A CA 1
ATOM 777 C C . TYR A 1 94 ? 14.692 -2.226 -6.131 1.00 86.44 94 TYR A C 1
ATOM 779 O O . TYR A 1 94 ? 15.425 -2.667 -7.012 1.00 86.44 94 TYR A O 1
ATOM 787 N N . LYS A 1 95 ? 14.261 -3.007 -5.141 1.00 87.25 95 LYS A N 1
ATOM 788 C CA . LYS A 1 95 ? 14.672 -4.410 -4.973 1.00 87.25 95 LYS A CA 1
ATOM 789 C C . LYS A 1 95 ? 13.539 -5.396 -5.211 1.00 87.25 95 LYS A C 1
ATOM 791 O O . LYS A 1 95 ? 13.780 -6.494 -5.713 1.00 87.25 95 LYS A O 1
ATOM 796 N N . GLU A 1 96 ? 12.311 -5.015 -4.872 1.00 89.62 96 GLU A N 1
ATOM 797 C CA . GLU A 1 96 ? 11.153 -5.909 -4.912 1.00 89.62 96 GLU A CA 1
ATOM 798 C C . GLU A 1 96 ? 9.899 -5.202 -5.447 1.00 89.62 96 GLU A C 1
ATOM 800 O O . GLU A 1 96 ? 9.763 -3.978 -5.365 1.00 89.62 96 GLU A O 1
ATOM 805 N N . TYR A 1 97 ? 8.960 -5.992 -5.971 1.00 89.69 97 TYR A N 1
ATOM 806 C CA . TYR A 1 97 ? 7.580 -5.581 -6.201 1.00 89.69 97 TYR A CA 1
ATOM 807 C C . TYR A 1 97 ? 6.654 -6.318 -5.247 1.00 89.69 97 TYR A C 1
ATOM 809 O O . TYR A 1 97 ? 6.654 -7.550 -5.241 1.00 89.69 97 TYR A O 1
ATOM 817 N N . TYR A 1 98 ? 5.805 -5.591 -4.524 1.00 91.75 98 TYR A N 1
ATOM 818 C CA . TYR A 1 98 ? 4.593 -6.182 -3.961 1.00 91.75 98 TYR A CA 1
ATOM 819 C C . TYR A 1 98 ? 3.505 -6.158 -5.020 1.00 91.75 98 TYR A C 1
ATOM 821 O O . TYR A 1 98 ? 3.260 -5.137 -5.662 1.00 91.75 98 TYR A O 1
ATOM 829 N N . LEU A 1 99 ? 2.858 -7.300 -5.209 1.00 93.81 99 LEU A N 1
ATOM 830 C CA . LEU A 1 99 ? 1.665 -7.413 -6.016 1.00 93.81 99 LEU A CA 1
ATOM 831 C C . LEU A 1 99 ? 0.445 -7.366 -5.106 1.00 93.81 99 LEU A C 1
ATOM 833 O O . LEU A 1 99 ? 0.283 -8.197 -4.210 1.00 93.81 99 LEU A O 1
ATOM 837 N N . PHE A 1 100 ? -0.426 -6.413 -5.394 1.00 95.38 100 PHE A N 1
ATOM 838 C CA . PHE A 1 100 ? -1.749 -6.297 -4.806 1.00 95.38 100 PHE A CA 1
ATOM 839 C C . PHE A 1 100 ? -2.817 -6.737 -5.799 1.00 95.38 100 PHE A C 1
ATOM 841 O O . PHE A 1 100 ? -2.659 -6.550 -7.005 1.00 95.38 100 PHE A O 1
ATOM 848 N N . LYS A 1 101 ? -3.930 -7.282 -5.301 1.00 95.94 101 LYS A N 1
ATOM 849 C CA . LYS A 1 101 ? -5.086 -7.602 -6.149 1.00 95.94 101 LYS A CA 1
ATOM 850 C C . LYS A 1 101 ? -5.759 -6.300 -6.620 1.00 95.94 101 LYS A C 1
ATOM 852 O O . LYS A 1 101 ? -6.275 -5.572 -5.767 1.00 95.94 101 LYS A O 1
ATOM 857 N N . PRO A 1 102 ? -5.764 -5.966 -7.925 1.00 94.25 102 PRO A N 1
ATOM 858 C CA . PRO A 1 102 ? -6.175 -4.640 -8.410 1.00 94.25 102 PRO A CA 1
ATOM 859 C C . PRO A 1 102 ? -7.620 -4.258 -8.067 1.00 94.25 102 PRO A C 1
ATOM 861 O O . PRO A 1 102 ? -7.916 -3.115 -7.720 1.00 94.25 102 PRO A O 1
ATOM 864 N N . ASP A 1 103 ? -8.531 -5.224 -8.118 1.00 94.56 103 ASP A N 1
ATOM 865 C CA . ASP A 1 103 ? -9.945 -5.095 -7.755 1.00 94.56 103 ASP A CA 1
ATOM 866 C C . ASP A 1 103 ? -10.162 -4.795 -6.262 1.00 94.56 103 ASP A C 1
ATOM 868 O O . ASP A 1 103 ? -11.168 -4.189 -5.882 1.00 94.56 103 ASP A O 1
ATOM 872 N N . THR A 1 104 ? -9.190 -5.147 -5.421 1.00 95.12 104 THR A N 1
ATOM 873 C CA . THR A 1 104 ? -9.211 -4.871 -3.980 1.00 95.12 104 THR A CA 1
ATOM 874 C C . THR A 1 104 ? -8.599 -3.526 -3.598 1.00 95.12 104 THR A C 1
ATOM 876 O O . THR A 1 104 ? -8.781 -3.104 -2.459 1.00 95.12 104 THR A O 1
ATOM 879 N N . ILE A 1 105 ? -7.922 -2.838 -4.527 1.00 95.19 105 ILE A N 1
ATOM 880 C CA . ILE A 1 105 ? -7.367 -1.503 -4.279 1.00 95.19 105 ILE A CA 1
ATOM 881 C C . ILE A 1 105 ? -8.519 -0.511 -4.131 1.00 95.19 105 ILE A C 1
ATOM 883 O O . ILE A 1 105 ? -9.335 -0.339 -5.053 1.00 95.19 105 ILE A O 1
ATOM 887 N N . ARG A 1 106 ? -8.577 0.126 -2.959 1.00 94.50 106 ARG A N 1
ATOM 888 C CA . ARG A 1 106 ? -9.618 1.074 -2.559 1.00 94.50 106 ARG A CA 1
ATOM 889 C C . ARG A 1 106 ? -9.003 2.288 -1.878 1.00 94.50 106 ARG A C 1
ATOM 891 O O . ARG A 1 106 ? -8.083 2.152 -1.079 1.00 94.50 106 ARG A O 1
ATOM 898 N N . ILE A 1 107 ? -9.568 3.450 -2.175 1.00 95.25 107 ILE A N 1
ATOM 899 C CA . ILE A 1 107 ? -9.351 4.700 -1.445 1.00 95.25 107 ILE A CA 1
ATOM 900 C C . ILE A 1 107 ? -10.562 4.958 -0.540 1.00 95.25 107 ILE A C 1
ATOM 902 O O . ILE A 1 107 ? -11.647 4.427 -0.792 1.00 95.25 107 ILE A O 1
ATOM 906 N N . PHE A 1 108 ? -10.374 5.739 0.513 1.00 94.19 108 PHE A N 1
ATOM 907 C CA . PHE A 1 108 ? -11.400 6.107 1.496 1.00 94.19 108 PHE A CA 1
ATOM 908 C C . PHE A 1 108 ? -11.044 7.464 2.104 1.00 94.19 108 PHE A C 1
ATOM 910 O O . PHE A 1 108 ? -9.921 7.926 1.910 1.00 94.19 108 PHE A O 1
ATOM 917 N N . SER A 1 109 ? -11.956 8.134 2.807 1.00 92.12 109 SER A N 1
ATOM 918 C CA . SER A 1 109 ? -11.589 9.409 3.437 1.00 92.12 109 SER A CA 1
ATOM 919 C C . SER A 1 109 ? -10.398 9.218 4.387 1.00 92.12 109 SER A C 1
ATOM 921 O O . SER A 1 109 ? -10.337 8.195 5.071 1.00 92.12 109 SER A O 1
ATOM 923 N N . PRO A 1 110 ? -9.427 10.145 4.415 1.00 93.81 110 PRO A N 1
ATOM 924 C CA . PRO A 1 110 ? -8.193 9.945 5.165 1.00 93.81 110 PRO A CA 1
ATOM 925 C C . PRO A 1 110 ? -8.459 9.727 6.656 1.00 93.81 110 PRO A C 1
ATOM 927 O O . PRO A 1 110 ? -8.991 10.612 7.311 1.00 93.81 110 PRO A O 1
ATOM 930 N N . ILE A 1 111 ? -8.041 8.578 7.188 1.00 92.25 111 ILE A N 1
ATOM 931 C CA . ILE A 1 111 ? -8.238 8.226 8.600 1.00 92.25 111 ILE A CA 1
ATOM 932 C C . ILE A 1 111 ? -7.014 8.688 9.384 1.00 92.25 111 ILE A C 1
ATOM 934 O O . ILE A 1 111 ? -5.896 8.229 9.129 1.00 92.25 111 ILE A O 1
ATOM 938 N N . SER A 1 112 ? -7.221 9.589 10.330 1.00 91.00 112 SER A N 1
ATOM 939 C CA . SER A 1 112 ? -6.203 10.107 11.237 1.00 91.00 112 SER A CA 1
ATOM 940 C C . SER A 1 112 ? -5.735 9.062 12.258 1.00 91.00 112 SER A C 1
ATOM 942 O O . SER A 1 112 ? -6.339 8.005 12.459 1.00 91.00 112 SER A O 1
ATOM 944 N N . GLU A 1 113 ? -4.621 9.361 12.928 1.00 88.38 113 GLU A N 1
ATOM 945 C CA . GLU A 1 113 ? -4.117 8.531 14.028 1.00 88.38 113 GLU A CA 1
ATOM 946 C C . GLU A 1 113 ? -5.152 8.398 15.156 1.00 88.38 113 GLU A C 1
ATOM 948 O O . GLU A 1 113 ? -5.371 7.297 15.654 1.00 88.38 113 GLU A O 1
ATOM 953 N N . GLU A 1 114 ? -5.817 9.496 15.522 1.00 87.12 114 GLU A N 1
ATOM 954 C CA . GLU A 1 114 ? -6.797 9.546 16.616 1.00 87.12 114 GLU A CA 1
ATOM 955 C C . GLU A 1 114 ? -8.013 8.654 16.334 1.00 87.12 114 GLU A C 1
ATOM 957 O O . GLU A 1 114 ? -8.459 7.900 17.201 1.00 87.12 114 GLU A O 1
ATOM 962 N N . GLU A 1 115 ? -8.507 8.671 15.097 1.00 88.19 115 GLU A N 1
ATOM 963 C CA . GLU A 1 115 ? -9.610 7.812 14.660 1.00 88.19 115 GLU A CA 1
ATOM 964 C C . GLU A 1 115 ? -9.208 6.333 14.684 1.00 88.19 115 GLU A C 1
ATOM 966 O O . GLU A 1 115 ? -9.970 5.473 15.134 1.00 88.19 115 GLU A O 1
ATOM 971 N N . PHE A 1 116 ? -7.981 6.015 14.262 1.00 88.94 116 PHE A N 1
ATOM 972 C CA . PHE A 1 116 ? -7.511 4.633 14.213 1.00 88.94 116 PHE A CA 1
ATOM 973 C C . PHE A 1 116 ? -7.114 4.064 15.585 1.00 88.94 116 PHE A C 1
ATOM 975 O O . PHE A 1 116 ? -7.205 2.848 15.800 1.00 88.94 116 PHE A O 1
ATOM 982 N N . GLN A 1 117 ? -6.732 4.917 16.542 1.00 86.38 117 GLN A N 1
ATOM 983 C CA . GLN A 1 117 ? -6.410 4.515 17.916 1.00 86.38 117 GLN A CA 1
ATOM 984 C C . GLN A 1 117 ? -7.571 3.791 18.614 1.00 86.38 117 GLN A C 1
ATOM 986 O O . GLN A 1 117 ? -7.325 2.932 19.461 1.00 86.38 117 GLN A O 1
ATOM 991 N N . GLN A 1 118 ? -8.818 4.035 18.195 1.00 83.81 118 GLN A N 1
ATOM 992 C CA . GLN A 1 118 ? -9.997 3.299 18.672 1.00 83.81 118 GLN A CA 1
ATOM 993 C C . GLN A 1 118 ? -9.935 1.793 18.360 1.00 83.81 118 GLN A C 1
ATOM 995 O O . GLN A 1 118 ? -10.514 0.977 19.075 1.00 83.81 118 GLN A O 1
ATOM 1000 N N . ILE A 1 119 ? -9.226 1.406 17.296 1.00 83.31 119 ILE A N 1
ATOM 1001 C CA . ILE A 1 119 ? -9.058 0.011 16.871 1.00 83.31 119 ILE A CA 1
ATOM 1002 C C . ILE A 1 119 ? -7.769 -0.559 17.453 1.00 83.31 119 ILE A C 1
ATOM 1004 O O . ILE A 1 119 ? -7.732 -1.685 17.967 1.00 83.31 119 ILE A O 1
ATOM 1008 N N . LYS A 1 120 ? -6.676 0.192 17.337 1.00 80.94 120 LYS A N 1
ATOM 1009 C CA . LYS A 1 120 ? -5.372 -0.211 17.844 1.00 80.94 120 LYS A CA 1
ATOM 1010 C C . LYS A 1 120 ? -4.558 1.018 18.196 1.00 80.94 120 LYS A C 1
ATOM 1012 O O . LYS A 1 120 ? -4.327 1.861 17.341 1.00 80.94 120 LYS A O 1
ATOM 1017 N N . GLU A 1 121 ? -4.025 1.029 19.410 1.00 80.88 121 GLU A N 1
ATOM 1018 C CA . GLU A 1 121 ? -3.033 2.011 19.821 1.00 80.88 121 GLU A CA 1
ATOM 1019 C C . GLU A 1 121 ? -1.768 1.865 18.960 1.00 80.88 121 GLU A C 1
ATOM 1021 O O . GLU A 1 121 ? -0.960 0.948 19.127 1.00 80.88 121 GLU A O 1
ATOM 1026 N N . VAL A 1 122 ? -1.644 2.744 17.971 1.00 75.75 122 VAL A N 1
ATOM 1027 C CA . VAL A 1 122 ? -0.488 2.870 17.089 1.00 75.75 122 VAL A CA 1
ATOM 1028 C C . VAL A 1 122 ? -0.168 4.345 16.934 1.00 75.75 122 VAL A C 1
ATOM 1030 O O . VAL A 1 122 ? -1.060 5.189 16.917 1.00 75.75 122 VAL A O 1
ATOM 1033 N N . LYS A 1 123 ? 1.120 4.643 16.793 1.00 75.56 123 LYS A N 1
ATOM 1034 C CA . LYS A 1 123 ? 1.576 5.956 16.346 1.00 75.56 123 LYS A CA 1
ATOM 1035 C C . LYS A 1 123 ? 1.901 5.857 14.867 1.00 75.56 123 LYS A C 1
ATOM 1037 O O . LYS A 1 123 ? 2.709 5.007 14.487 1.00 75.56 123 LYS A O 1
ATOM 1042 N N . PHE A 1 124 ? 1.341 6.739 14.049 1.00 77.69 124 PHE A N 1
ATOM 1043 C CA . PHE A 1 124 ? 1.660 6.895 12.626 1.00 77.69 124 PHE A CA 1
ATOM 1044 C C . PHE A 1 124 ? 2.980 7.659 12.438 1.00 77.69 124 PHE A C 1
ATOM 1046 O O . PHE A 1 124 ? 3.131 8.556 11.609 1.00 77.69 124 PHE A O 1
ATOM 1053 N N . GLN A 1 125 ? 3.972 7.293 13.238 1.00 66.25 125 GLN A N 1
ATOM 1054 C CA . GLN A 1 125 ? 5.381 7.504 12.940 1.00 66.25 125 GLN A CA 1
ATOM 1055 C C . GLN A 1 125 ? 5.797 6.308 12.081 1.00 66.25 125 GLN A C 1
ATOM 1057 O O . GLN A 1 125 ? 5.181 5.261 12.226 1.00 66.25 125 GLN A O 1
ATOM 1062 N N . GLN A 1 126 ? 6.785 6.431 11.191 1.00 59.88 126 GLN A N 1
ATOM 1063 C CA . GLN A 1 126 ? 7.143 5.453 10.135 1.00 59.88 126 GLN A CA 1
ATOM 1064 C C . GLN A 1 126 ? 7.466 3.998 10.593 1.00 59.88 126 GLN A C 1
ATOM 1066 O O . GLN A 1 126 ? 7.994 3.190 9.833 1.00 59.88 126 GLN A O 1
ATOM 1071 N N . ALA A 1 127 ? 7.163 3.640 11.837 1.00 60.59 127 ALA A N 1
ATOM 1072 C CA . ALA A 1 127 ? 7.114 2.296 12.367 1.00 60.59 127 ALA A CA 1
ATOM 1073 C C . ALA A 1 127 ? 6.076 1.416 11.652 1.00 60.59 127 ALA A C 1
ATOM 1075 O O . ALA A 1 127 ? 4.945 1.803 11.358 1.00 60.59 127 ALA A O 1
ATOM 1076 N N . LYS A 1 128 ? 6.487 0.172 11.419 1.00 68.81 128 LYS A N 1
ATOM 1077 C CA . LYS A 1 128 ? 5.685 -0.869 10.783 1.00 68.81 128 LYS A CA 1
ATOM 1078 C C . LYS A 1 128 ? 4.773 -1.496 11.831 1.00 68.81 128 LYS A C 1
ATOM 1080 O O . LYS A 1 128 ? 5.261 -2.047 12.817 1.00 68.81 128 LYS A O 1
ATOM 1085 N N . HIS A 1 129 ? 3.464 -1.472 11.597 1.00 74.62 129 HIS A N 1
ATOM 1086 C CA . HIS A 1 129 ? 2.488 -2.051 12.523 1.00 74.62 129 HIS A CA 1
ATOM 1087 C C . HIS A 1 129 ? 1.870 -3.314 11.934 1.00 74.62 129 HIS A C 1
ATOM 1089 O O . HIS A 1 129 ? 1.269 -3.279 10.861 1.00 74.62 129 HIS A O 1
ATOM 1095 N N . LYS A 1 130 ? 2.001 -4.427 12.659 1.00 79.62 130 LYS A N 1
ATOM 1096 C CA . LYS A 1 130 ? 1.230 -5.656 12.437 1.00 79.62 130 LYS A CA 1
ATOM 1097 C C . LYS A 1 130 ? 0.003 -5.620 13.331 1.00 79.62 130 LYS A C 1
ATOM 1099 O O . LYS A 1 130 ? 0.131 -5.330 14.516 1.00 79.62 130 LYS A O 1
ATOM 1104 N N . ILE A 1 131 ? -1.168 -5.907 12.793 1.00 83.06 131 ILE A N 1
ATOM 1105 C CA . ILE A 1 131 ? -2.450 -5.904 13.493 1.00 83.06 131 ILE A CA 1
ATOM 1106 C C . ILE A 1 131 ? -3.081 -7.282 13.313 1.00 83.06 131 ILE A C 1
ATOM 1108 O O . ILE A 1 131 ? -3.049 -7.852 12.220 1.00 83.06 131 ILE A O 1
ATOM 1112 N N . ASP A 1 132 ? -3.645 -7.807 14.396 1.00 82.56 132 ASP A N 1
ATOM 1113 C CA . ASP A 1 132 ? -4.314 -9.100 14.383 1.00 82.56 132 ASP A CA 1
ATOM 1114 C C . ASP A 1 132 ? -5.547 -9.065 13.478 1.00 82.56 132 ASP A C 1
ATOM 1116 O O . ASP A 1 132 ? -6.325 -8.106 13.474 1.00 82.56 132 ASP A O 1
ATOM 1120 N N . TYR A 1 133 ? -5.740 -10.136 12.711 1.00 83.56 133 TYR A N 1
ATOM 1121 C CA . TYR A 1 133 ? -6.822 -10.218 11.729 1.00 83.56 133 TYR A CA 1
ATOM 1122 C C . TYR A 1 133 ? -8.216 -10.264 12.365 1.00 83.56 133 TYR A C 1
ATOM 1124 O O . TYR A 1 133 ? -9.205 -9.946 11.713 1.00 83.56 133 TYR A O 1
ATOM 1132 N N . ASN A 1 134 ? -8.313 -10.572 13.663 1.00 85.25 134 ASN A N 1
ATOM 1133 C CA . ASN A 1 134 ? -9.564 -10.459 14.419 1.00 85.25 134 ASN A CA 1
ATOM 1134 C C . ASN A 1 134 ? -10.113 -9.016 14.468 1.00 85.25 134 ASN A C 1
ATOM 1136 O O . ASN A 1 134 ? -11.296 -8.829 14.736 1.00 85.25 134 ASN A O 1
ATOM 1140 N N . LYS A 1 135 ? -9.290 -8.002 14.163 1.00 86.25 135 LYS A N 1
ATOM 1141 C CA . LYS A 1 135 ? -9.709 -6.598 14.051 1.00 86.25 135 LYS A CA 1
ATOM 1142 C C . LYS A 1 135 ? -10.192 -6.212 12.652 1.00 86.25 135 LYS A C 1
ATOM 1144 O O . LYS A 1 135 ? -10.555 -5.054 12.455 1.00 86.25 135 LYS A O 1
ATOM 1149 N N . LEU A 1 136 ? -10.223 -7.143 11.692 1.00 88.06 136 LEU A N 1
ATOM 1150 C CA . LEU A 1 136 ? -10.609 -6.861 10.305 1.00 88.06 136 LEU A CA 1
ATOM 1151 C C . LEU A 1 136 ? -11.969 -6.179 10.214 1.00 88.06 136 LEU A C 1
ATOM 1153 O O . LEU A 1 136 ? -12.090 -5.174 9.527 1.00 88.06 136 LEU A O 1
ATOM 1157 N N . GLU A 1 137 ? -12.972 -6.673 10.937 1.00 88.44 137 GLU A N 1
ATOM 1158 C CA . GLU A 1 137 ? -14.316 -6.096 10.882 1.00 88.44 137 GLU A CA 1
ATOM 1159 C C . GLU A 1 137 ? -14.333 -4.635 11.361 1.00 88.44 137 GLU A C 1
ATOM 1161 O O . GLU A 1 137 ? -14.988 -3.788 10.755 1.00 88.44 137 GLU A O 1
ATOM 1166 N N . ALA A 1 138 ? -13.576 -4.314 12.415 1.00 87.56 138 ALA A N 1
ATOM 1167 C CA . ALA A 1 138 ? -13.452 -2.947 12.915 1.00 87.56 138 ALA A CA 1
ATOM 1168 C C . ALA A 1 138 ? -12.739 -2.038 11.899 1.00 87.56 138 ALA A C 1
ATOM 1170 O O . ALA A 1 138 ? -13.200 -0.928 11.633 1.00 87.56 138 ALA A O 1
ATOM 1171 N N . VAL A 1 139 ? -11.664 -2.536 11.279 1.00 88.19 139 VAL A N 1
ATOM 1172 C CA . VAL A 1 139 ? -10.928 -1.826 10.219 1.00 88.19 139 VAL A CA 1
ATOM 1173 C C . VAL A 1 139 ? -11.806 -1.605 8.983 1.00 88.19 139 VAL A C 1
ATOM 1175 O O . VAL A 1 139 ? -11.826 -0.520 8.411 1.00 88.19 139 VAL A O 1
ATOM 1178 N N . GLU A 1 140 ? -12.585 -2.600 8.570 1.00 88.88 140 GLU A N 1
ATOM 1179 C CA . GLU A 1 140 ? -13.498 -2.447 7.440 1.00 88.88 140 GLU A CA 1
ATOM 1180 C C . GLU A 1 140 ? -14.625 -1.454 7.723 1.00 88.88 140 GLU A C 1
ATOM 1182 O O . GLU A 1 140 ? -15.046 -0.748 6.807 1.00 88.88 140 GLU A O 1
ATOM 1187 N N . LYS A 1 141 ? -15.127 -1.396 8.963 1.00 87.69 141 LYS A N 1
ATOM 1188 C CA . LYS A 1 141 ? -16.162 -0.433 9.359 1.00 87.69 141 LYS A CA 1
ATOM 1189 C C . LYS A 1 141 ? -15.655 0.999 9.253 1.00 87.69 141 LYS A C 1
ATOM 1191 O O . LYS A 1 141 ? -16.336 1.812 8.637 1.00 87.69 141 LYS A O 1
ATOM 1196 N N . ILE A 1 142 ? -14.463 1.294 9.774 1.00 86.06 142 ILE A N 1
ATOM 1197 C CA . ILE A 1 142 ? -13.911 2.655 9.713 1.00 86.06 142 ILE A CA 1
ATOM 1198 C C . ILE A 1 142 ? -13.612 3.079 8.266 1.00 86.06 142 ILE A C 1
ATOM 1200 O O . ILE A 1 142 ? -13.968 4.178 7.864 1.00 86.06 142 ILE A O 1
ATOM 1204 N N . ILE A 1 143 ? -13.107 2.160 7.432 1.00 87.31 143 ILE A N 1
ATOM 1205 C CA . ILE A 1 143 ? -12.876 2.403 5.996 1.00 87.31 143 ILE A CA 1
ATOM 1206 C C . ILE A 1 143 ? -14.187 2.665 5.231 1.00 87.31 143 ILE A C 1
ATOM 1208 O O . ILE A 1 143 ? -14.195 3.414 4.257 1.00 87.31 143 ILE A O 1
ATOM 1212 N N . LYS A 1 144 ? -15.295 2.014 5.618 1.00 82.31 144 LYS A N 1
ATOM 1213 C CA . LYS A 1 144 ? -16.599 2.141 4.939 1.00 82.31 144 LYS A CA 1
ATOM 1214 C C . LYS A 1 144 ? -17.421 3.341 5.416 1.00 82.31 144 LYS A C 1
ATOM 1216 O O . LYS A 1 144 ? -18.216 3.845 4.625 1.00 82.31 144 LYS A O 1
ATOM 1221 N N . ASN A 1 145 ? -17.279 3.739 6.681 1.00 65.00 145 ASN A N 1
ATOM 1222 C CA . ASN A 1 145 ? -18.098 4.781 7.308 1.00 65.00 145 ASN A CA 1
ATOM 1223 C C . ASN A 1 145 ? -17.701 6.197 6.892 1.00 65.00 145 ASN A C 1
ATOM 1225 O O . ASN A 1 145 ? -18.539 7.093 6.919 1.00 65.00 145 ASN A O 1
ATOM 1229 N N . GLU A 1 146 ? -16.462 6.393 6.466 1.00 53.38 146 GLU A N 1
ATOM 1230 C CA . GLU A 1 146 ? -15.964 7.701 6.081 1.00 53.38 146 GLU A CA 1
ATOM 1231 C C . GLU A 1 146 ? -16.084 7.875 4.556 1.00 53.38 146 GLU A C 1
ATOM 1233 O O . GLU A 1 146 ? -15.174 7.543 3.789 1.00 53.38 146 GLU A O 1
ATOM 1238 N N . LYS A 1 147 ? -17.252 8.335 4.092 1.00 47.31 147 LYS A N 1
ATOM 1239 C CA . LYS A 1 147 ? -17.496 8.673 2.682 1.00 47.31 147 LYS A CA 1
ATOM 1240 C C . LYS A 1 147 ? -17.738 10.169 2.497 1.00 47.31 147 LYS A C 1
ATOM 1242 O O . LYS A 1 147 ? -18.521 10.760 3.236 1.00 47.31 147 LYS A O 1
ATOM 1247 N N . TYR A 1 148 ? -17.083 10.707 1.465 1.00 43.94 148 TYR A N 1
ATOM 1248 C CA . TYR A 1 148 ? -17.518 11.871 0.686 1.00 43.94 148 TYR A CA 1
ATOM 1249 C C . TYR A 1 148 ? -18.993 11.776 0.280 1.00 43.94 148 TYR A C 1
ATOM 1251 O O . TYR A 1 148 ? -19.421 10.660 -0.110 1.00 43.94 148 TYR A O 1
#

Secondary structure (DSSP, 8-state):
-PPPEEEEEE--HHHHTTTSSSS---SHHHIIIIIIIIIIIIISTTEEEESS------TT-EEEEEETTEEEEEEEEEEEEEPPTTSHHHHTT--EEEEE-GGG-EEEEEEEHHHHHTT-----SS--EEEEGGGHHHHHHHHHH---

Radius of gyration: 14.82 Å; chains: 1; bounding box: 38×38×35 Å